Protein AF-A0A9P3PXX7-F1 (afdb_monomer_lite)

Structure (mmCIF, N/CA/C/O backbone):
data_AF-A0A9P3PXX7-F1
#
_entry.id   AF-A0A9P3PXX7-F1
#
loop_
_atom_site.group_PDB
_atom_site.id
_atom_site.type_symbol
_atom_site.label_atom_id
_atom_site.label_alt_id
_atom_site.label_comp_id
_atom_site.label_asym_id
_atom_site.label_entity_id
_atom_site.label_seq_id
_atom_site.pdbx_PDB_ins_code
_atom_site.Cartn_x
_atom_site.Cartn_y
_atom_site.Cartn_z
_atom_site.occupancy
_atom_site.B_iso_or_equiv
_atom_site.auth_seq_id
_atom_site.auth_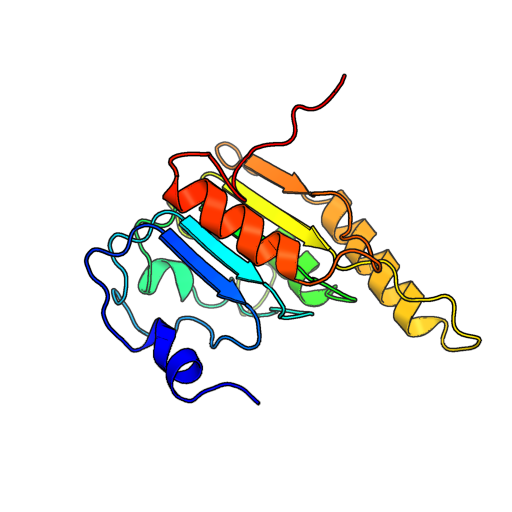comp_id
_atom_site.auth_asym_id
_atom_site.auth_atom_id
_atom_site.pdbx_PDB_model_num
ATOM 1 N N . MET A 1 1 ? -10.756 -9.113 -17.172 1.00 44.88 1 MET A N 1
ATOM 2 C CA . MET A 1 1 ? -12.138 -9.080 -16.646 1.00 44.88 1 MET A CA 1
ATOM 3 C C . MET A 1 1 ? -12.084 -9.429 -15.167 1.00 44.88 1 MET A C 1
ATOM 5 O O . MET A 1 1 ? -11.481 -10.441 -14.845 1.00 44.88 1 MET A O 1
ATOM 9 N N . SER A 1 2 ? -12.609 -8.578 -14.278 1.00 48.94 2 SER A N 1
ATOM 10 C CA . SER A 1 2 ? -12.694 -8.888 -12.838 1.00 48.94 2 SER A CA 1
ATOM 11 C C . SER A 1 2 ? -13.881 -9.825 -12.604 1.00 48.94 2 SER A C 1
ATOM 13 O O . SER A 1 2 ? -14.939 -9.630 -13.206 1.00 48.94 2 SER A O 1
ATOM 15 N N . THR A 1 3 ? -13.718 -10.863 -11.785 1.00 57.06 3 THR A N 1
ATOM 16 C CA . THR A 1 3 ? -14.831 -11.751 -11.435 1.00 57.06 3 THR A CA 1
ATOM 17 C C . THR A 1 3 ? -15.817 -11.004 -10.522 1.00 57.06 3 THR A C 1
ATOM 19 O O . THR A 1 3 ? -15.395 -10.195 -9.689 1.00 57.06 3 THR A O 1
ATOM 22 N N . PRO A 1 4 ? -17.137 -11.266 -10.610 1.00 66.31 4 PRO A N 1
ATOM 23 C CA . PRO A 1 4 ? -18.138 -10.601 -9.768 1.00 66.31 4 PRO A CA 1
ATOM 24 C C . PRO A 1 4 ? -17.835 -10.691 -8.264 1.00 66.31 4 PRO A C 1
ATOM 26 O O . PRO A 1 4 ? -18.175 -9.778 -7.512 1.00 66.31 4 PRO A O 1
ATOM 29 N N . ALA A 1 5 ? -17.149 -11.754 -7.831 1.00 68.12 5 ALA A N 1
ATOM 30 C CA . ALA A 1 5 ? -16.702 -11.935 -6.455 1.00 68.12 5 ALA A CA 1
ATOM 31 C C . ALA A 1 5 ? -15.693 -10.859 -6.007 1.00 68.12 5 ALA A C 1
ATOM 33 O O . ALA A 1 5 ? -15.899 -10.230 -4.970 1.00 68.12 5 ALA A O 1
ATOM 34 N N . ILE A 1 6 ? -14.660 -10.571 -6.810 1.00 74.19 6 ILE A N 1
ATOM 35 C CA . ILE A 1 6 ? -13.635 -9.566 -6.471 1.00 74.19 6 ILE A CA 1
ATOM 36 C C . ILE A 1 6 ? -14.253 -8.161 -6.428 1.00 74.19 6 ILE A C 1
ATOM 38 O O . ILE A 1 6 ? -13.944 -7.372 -5.536 1.00 74.19 6 ILE A O 1
ATOM 42 N N . SER A 1 7 ? -15.216 -7.870 -7.312 1.00 76.00 7 SER A N 1
ATOM 43 C CA . SER A 1 7 ? -15.927 -6.579 -7.328 1.00 76.00 7 SER A CA 1
ATOM 44 C C . SER A 1 7 ? -16.723 -6.274 -6.046 1.00 76.00 7 SER A C 1
ATOM 46 O O . SER A 1 7 ? -17.061 -5.119 -5.783 1.00 76.00 7 SER A O 1
ATOM 48 N N . ARG A 1 8 ? -17.019 -7.298 -5.232 1.00 84.06 8 ARG A N 1
ATOM 49 C CA . ARG A 1 8 ? -17.760 -7.185 -3.964 1.00 84.06 8 ARG A CA 1
ATOM 50 C C . ARG A 1 8 ? -16.892 -7.431 -2.734 1.00 84.06 8 ARG A C 1
ATOM 52 O O . ARG A 1 8 ? -17.436 -7.453 -1.629 1.00 84.06 8 ARG A O 1
ATOM 59 N N . LEU A 1 9 ? -15.582 -7.601 -2.902 1.00 86.31 9 LEU A N 1
ATOM 60 C CA . LEU A 1 9 ? -14.672 -7.983 -1.824 1.00 86.31 9 LEU A CA 1
ATOM 61 C C . LEU A 1 9 ? -14.811 -7.054 -0.609 1.00 86.31 9 LEU A C 1
ATOM 63 O O . LEU A 1 9 ? -15.197 -7.503 0.464 1.00 86.31 9 LEU A O 1
ATOM 67 N N . PHE A 1 10 ? -14.654 -5.744 -0.813 1.00 85.44 10 PHE A N 1
ATOM 68 C CA . PHE A 1 10 ? -14.814 -4.733 0.241 1.00 85.44 10 PHE A CA 1
ATOM 69 C C . PHE A 1 10 ? -16.271 -4.359 0.561 1.00 85.44 10 PHE A C 1
ATOM 71 O O . PHE A 1 10 ? -16.516 -3.434 1.327 1.00 85.44 10 PHE A O 1
ATOM 78 N N . ARG A 1 11 ? -17.261 -5.050 -0.016 1.00 87.12 11 ARG A N 1
ATOM 79 C CA . ARG A 1 11 ? -18.689 -4.895 0.334 1.00 87.12 11 ARG A CA 1
ATOM 80 C C . ARG A 1 11 ? -19.204 -6.048 1.194 1.00 87.12 11 ARG A C 1
ATOM 82 O O . ARG A 1 11 ? -20.235 -5.910 1.856 1.00 87.12 11 ARG A O 1
ATOM 89 N N . THR A 1 12 ? -18.480 -7.161 1.196 1.00 88.94 12 THR A N 1
ATOM 90 C CA . THR A 1 12 ? -18.802 -8.369 1.954 1.00 88.94 12 THR A CA 1
ATOM 91 C C . THR A 1 12 ? -18.147 -8.287 3.328 1.00 88.94 12 THR A C 1
ATOM 93 O O . THR A 1 12 ? -17.029 -7.798 3.454 1.00 88.94 12 THR A O 1
ATOM 96 N N . SER A 1 13 ? -18.859 -8.709 4.373 1.00 92.94 13 SER A N 1
ATOM 97 C CA . SER A 1 13 ? -18.322 -8.677 5.734 1.00 92.94 13 SER A CA 1
ATOM 98 C C . SER A 1 13 ? -17.540 -9.953 6.028 1.00 92.94 13 SER A C 1
ATOM 100 O O . SER A 1 13 ? -18.069 -11.053 5.873 1.00 92.94 13 SER A O 1
ATOM 102 N N . PHE A 1 14 ? -16.302 -9.792 6.489 1.00 93.69 14 PHE A N 1
ATOM 103 C CA . PHE A 1 14 ? -15.449 -10.874 6.967 1.00 93.69 14 PHE A CA 1
ATOM 104 C C . PHE A 1 14 ? -14.882 -10.502 8.345 1.00 93.69 14 PHE A C 1
ATOM 106 O O . PHE A 1 14 ? -13.715 -10.132 8.466 1.00 93.69 14 PHE A O 1
ATOM 113 N N . PRO A 1 15 ? -15.695 -10.583 9.415 1.00 94.62 15 PRO A N 1
ATOM 114 C CA . PRO A 1 15 ? -15.347 -10.028 10.724 1.00 94.62 15 PRO A CA 1
ATOM 115 C C . PRO A 1 15 ? -14.164 -10.716 11.407 1.00 94.62 15 PRO A C 1
ATOM 117 O O . PRO A 1 15 ? -13.614 -10.162 12.345 1.00 94.62 15 PRO A O 1
ATOM 120 N N . ARG A 1 16 ? -13.784 -11.918 10.962 1.00 95.94 16 ARG A N 1
ATOM 121 C CA . ARG A 1 16 ? -12.677 -12.703 11.529 1.00 95.94 16 ARG A CA 1
ATOM 122 C C . ARG A 1 16 ? -11.452 -12.773 10.617 1.00 95.94 16 ARG A C 1
ATOM 124 O O . ARG A 1 16 ? -10.476 -13.417 10.986 1.00 95.94 16 ARG A O 1
ATOM 131 N N . LEU A 1 17 ? -11.513 -12.175 9.426 1.00 94.75 17 LEU A N 1
ATOM 132 C CA . LEU A 1 17 ? -10.407 -12.215 8.476 1.00 94.75 17 LEU A CA 1
ATOM 133 C C . LEU A 1 17 ? -9.272 -11.337 8.999 1.00 94.75 17 LEU A C 1
ATOM 135 O O . LEU A 1 17 ? -9.490 -10.153 9.235 1.00 94.75 17 LEU A O 1
ATOM 139 N N . ARG A 1 18 ? -8.092 -11.932 9.192 1.00 94.00 18 ARG A N 1
ATOM 140 C CA . ARG A 1 18 ? -6.888 -11.241 9.680 1.00 94.00 18 ARG A CA 1
ATOM 141 C C . ARG A 1 18 ? -5.912 -10.886 8.573 1.00 94.00 18 ARG A C 1
ATOM 143 O O . ARG A 1 18 ? -5.233 -9.870 8.651 1.00 94.00 18 ARG A O 1
ATOM 150 N N . GLU A 1 19 ? -5.874 -11.697 7.527 1.00 93.06 19 GLU A N 1
ATOM 151 C CA . GLU A 1 19 ? -4.909 -11.563 6.446 1.00 93.06 19 GLU A CA 1
ATOM 152 C C . GLU A 1 19 ? -5.634 -11.747 5.116 1.00 93.06 19 GLU A C 1
ATOM 154 O O . GLU A 1 19 ? -6.463 -12.649 4.967 1.00 93.06 19 GLU A O 1
ATOM 159 N N . LEU A 1 20 ? -5.364 -10.856 4.166 1.00 92.06 20 LEU A N 1
ATOM 160 C CA . LEU A 1 20 ? -6.004 -10.846 2.858 1.00 92.06 20 LEU A CA 1
ATOM 161 C C . LEU A 1 20 ? -4.977 -10.503 1.786 1.00 92.06 20 LEU A C 1
ATOM 163 O O . LEU A 1 20 ? -4.400 -9.417 1.801 1.00 92.06 20 LEU A O 1
ATOM 167 N N . SER A 1 21 ? -4.834 -11.399 0.816 1.00 91.06 21 SER A N 1
ATOM 168 C CA . SER A 1 21 ? -4.047 -11.175 -0.393 1.00 91.06 21 SER A CA 1
ATOM 169 C C . SER A 1 21 ? -4.968 -11.191 -1.609 1.00 91.06 21 SER A C 1
ATOM 171 O O . SER A 1 21 ? -5.783 -12.101 -1.768 1.00 91.06 21 SER A O 1
ATOM 173 N N . VAL A 1 22 ? -4.861 -10.177 -2.467 1.00 90.88 22 VAL A N 1
ATOM 174 C CA . VAL A 1 22 ? -5.711 -10.012 -3.654 1.00 90.88 22 VAL A CA 1
ATOM 175 C C . VAL A 1 22 ? -4.834 -9.757 -4.867 1.00 90.88 22 VAL A C 1
ATOM 177 O O . VAL A 1 22 ? -4.097 -8.777 -4.892 1.00 90.88 22 VAL A O 1
ATOM 180 N N . SER A 1 23 ? -4.949 -10.608 -5.886 1.00 88.38 23 SER A N 1
ATOM 181 C CA . SER A 1 23 ? -4.302 -10.411 -7.186 1.00 88.38 23 SER A CA 1
ATOM 182 C C . SER A 1 23 ? -5.322 -9.962 -8.237 1.00 88.38 23 SER A C 1
ATOM 184 O O . SER A 1 23 ? -6.442 -10.478 -8.310 1.00 88.38 23 SER A O 1
ATOM 186 N N . GLY A 1 24 ? -4.939 -8.979 -9.051 1.00 87.00 24 GLY A N 1
ATOM 187 C CA . GLY A 1 24 ? -5.699 -8.481 -10.192 1.00 87.00 24 GLY A CA 1
ATOM 188 C C . GLY A 1 24 ? -6.411 -7.153 -9.934 1.00 87.00 24 GLY A C 1
ATOM 189 O O . GLY A 1 24 ? -5.916 -6.268 -9.242 1.00 87.00 24 GLY A O 1
ATOM 190 N N . PHE A 1 25 ? -7.584 -6.982 -10.548 1.00 83.62 25 PHE A N 1
ATOM 191 C CA . PHE A 1 25 ? -8.372 -5.752 -10.433 1.00 83.62 25 PHE A CA 1
ATOM 192 C C . PHE A 1 25 ? -9.313 -5.823 -9.234 1.00 83.62 25 PHE A C 1
ATOM 194 O O . PHE A 1 25 ? -10.382 -6.438 -9.319 1.00 83.62 25 PHE A O 1
ATOM 201 N N . TYR A 1 26 ? -8.922 -5.160 -8.150 1.00 86.94 26 TYR A N 1
ATOM 202 C CA . TYR A 1 26 ? -9.701 -5.017 -6.924 1.00 86.94 26 TYR A CA 1
ATOM 203 C C . TYR A 1 26 ? -10.347 -3.624 -6.822 1.00 86.94 26 TYR A C 1
ATOM 205 O O . TYR A 1 26 ? -9.748 -2.635 -7.250 1.00 86.94 26 TYR A O 1
ATOM 213 N N . PRO A 1 27 ? -11.568 -3.518 -6.265 1.00 87.88 27 PRO A N 1
ATOM 214 C CA . PRO A 1 27 ? -12.145 -2.225 -5.914 1.00 87.88 27 PRO A CA 1
ATOM 215 C C . PRO A 1 27 ? -11.415 -1.632 -4.705 1.00 87.88 27 PRO A C 1
ATOM 217 O O . PRO A 1 27 ? -10.809 -2.368 -3.930 1.00 87.88 27 PRO A O 1
ATOM 220 N N . PHE A 1 28 ? -11.507 -0.320 -4.500 1.00 88.69 28 PHE A N 1
ATOM 221 C CA . PHE A 1 28 ? -11.057 0.287 -3.249 1.00 88.69 28 PHE A CA 1
ATOM 222 C C . PHE A 1 28 ? -12.119 0.151 -2.150 1.00 88.69 28 PHE A C 1
ATOM 224 O O . PHE A 1 28 ? -13.323 0.109 -2.448 1.00 88.69 28 PHE A O 1
ATOM 231 N N . PRO A 1 29 ? -11.695 0.047 -0.880 1.00 85.75 29 PRO A N 1
ATOM 232 C CA . PRO A 1 29 ? -12.616 0.010 0.239 1.00 85.75 29 PRO A CA 1
ATOM 233 C C . PRO A 1 29 ? -13.403 1.319 0.331 1.00 85.75 29 PRO A C 1
ATOM 235 O O . PRO A 1 29 ? -12.841 2.404 0.329 1.00 85.75 29 PRO A O 1
ATOM 238 N N . THR A 1 30 ? -14.728 1.194 0.369 1.00 82.19 30 THR A N 1
ATOM 239 C CA . THR A 1 30 ? -15.688 2.319 0.367 1.00 82.19 30 THR A CA 1
ATOM 240 C C . THR A 1 30 ? -16.795 2.131 1.403 1.00 82.19 30 THR A C 1
ATOM 242 O O . THR A 1 30 ? -17.777 2.864 1.416 1.00 82.19 30 THR A O 1
ATOM 245 N N . SER A 1 31 ? -16.714 1.080 2.219 1.00 83.62 31 SER A N 1
ATOM 246 C CA . SER A 1 31 ? -17.744 0.726 3.192 1.00 83.62 31 SER A CA 1
ATOM 247 C C . SER A 1 31 ? -17.105 0.469 4.552 1.00 83.62 31 SER A C 1
ATOM 249 O O . SER A 1 31 ? -16.161 -0.324 4.617 1.00 83.62 31 SER A O 1
ATOM 251 N N . PRO A 1 32 ? -17.637 1.060 5.631 1.00 84.38 32 PRO A N 1
ATOM 252 C CA . PRO A 1 32 ? -17.031 0.952 6.947 1.00 84.38 32 PRO A CA 1
ATOM 253 C C . PRO A 1 32 ? -17.167 -0.457 7.541 1.00 84.38 32 PRO A C 1
ATOM 255 O O . PRO A 1 32 ? -18.136 -1.181 7.283 1.00 84.38 32 PRO A O 1
ATOM 258 N N . ALA A 1 33 ? -16.176 -0.820 8.354 1.00 81.81 33 ALA A N 1
ATOM 259 C CA . ALA A 1 33 ? -16.074 -1.986 9.227 1.00 81.81 33 ALA A CA 1
ATOM 260 C C . ALA A 1 33 ? -16.429 -3.333 8.573 1.00 81.81 33 ALA A C 1
ATOM 262 O O . ALA A 1 33 ? -17.037 -4.207 9.197 1.00 81.81 33 ALA A O 1
ATOM 263 N N . LYS A 1 34 ? -16.054 -3.534 7.305 1.00 91.81 34 LYS A N 1
ATOM 264 C CA . LYS A 1 34 ? -16.294 -4.808 6.607 1.00 91.81 34 LYS A CA 1
ATOM 265 C C . LYS A 1 34 ? -15.313 -5.896 7.023 1.00 91.81 34 LYS A C 1
ATOM 267 O O . LYS A 1 34 ? -15.712 -7.061 7.073 1.00 91.81 34 LYS A O 1
ATOM 272 N N . MET A 1 35 ? -14.081 -5.531 7.368 1.00 95.12 35 MET A N 1
ATOM 273 C CA . MET A 1 35 ? -13.039 -6.459 7.815 1.00 95.12 35 MET A CA 1
ATOM 274 C C . MET A 1 35 ? -12.340 -5.904 9.073 1.00 95.12 35 MET A C 1
ATOM 276 O O . MET A 1 35 ? -11.154 -5.585 9.047 1.00 95.12 35 MET A O 1
ATOM 280 N N . PRO A 1 36 ? -13.071 -5.754 10.195 1.00 95.69 36 PRO A N 1
ATOM 281 C CA . PRO A 1 36 ? -12.586 -5.077 11.400 1.00 95.69 36 PRO A CA 1
ATOM 282 C C . PRO A 1 36 ? -11.360 -5.726 12.047 1.00 95.69 36 PRO A C 1
ATOM 284 O O . PRO A 1 36 ? -10.622 -5.039 12.745 1.00 95.69 36 PRO A O 1
ATOM 287 N N . SER A 1 37 ? -11.137 -7.024 11.831 1.00 97.00 37 SER A N 1
ATOM 288 C CA . SER A 1 37 ? -9.977 -7.762 12.348 1.00 97.00 37 SER A CA 1
ATOM 289 C C . SER A 1 37 ? -8.833 -7.901 11.343 1.00 97.00 37 SER A C 1
ATOM 291 O O . SER A 1 37 ? -7.883 -8.615 11.644 1.00 97.00 37 SER A O 1
ATOM 293 N N . LEU A 1 38 ? -8.912 -7.266 10.168 1.00 96.75 38 LEU A N 1
ATOM 294 C CA . LEU A 1 38 ? -7.862 -7.377 9.161 1.00 96.75 38 LEU A CA 1
ATOM 295 C C . LEU A 1 38 ? -6.616 -6.624 9.624 1.00 96.75 38 LEU A C 1
ATOM 297 O O . LEU A 1 38 ? -6.671 -5.419 9.845 1.00 96.75 38 LEU A O 1
ATOM 301 N N . GLU A 1 39 ? -5.506 -7.343 9.743 1.00 96.31 39 GLU A N 1
ATOM 302 C CA . GLU A 1 39 ? -4.207 -6.850 10.198 1.00 96.31 39 GLU A CA 1
ATOM 303 C C . GLU A 1 39 ? -3.216 -6.731 9.034 1.00 96.31 39 GLU A C 1
ATOM 305 O O . GLU A 1 39 ? -2.423 -5.789 9.010 1.00 96.31 39 GLU A O 1
ATOM 310 N N . ARG A 1 40 ? -3.281 -7.635 8.043 1.00 95.12 40 ARG A N 1
ATOM 311 C CA . ARG A 1 40 ? -2.358 -7.665 6.896 1.00 95.12 40 ARG A CA 1
ATOM 312 C C . ARG A 1 40 ? -3.097 -7.669 5.558 1.00 95.12 40 ARG A C 1
ATOM 314 O O . ARG A 1 40 ? -3.922 -8.548 5.304 1.00 95.12 40 ARG A O 1
ATOM 321 N N . LEU A 1 41 ? -2.783 -6.709 4.688 1.00 95.06 41 LEU A N 1
ATOM 322 C CA . LEU A 1 41 ? -3.406 -6.553 3.368 1.00 95.06 41 LEU A CA 1
ATOM 323 C C . LEU A 1 41 ? -2.360 -6.496 2.253 1.00 95.06 41 LEU A C 1
ATOM 325 O O . LEU A 1 41 ? -1.612 -5.524 2.147 1.00 95.06 41 LEU A O 1
ATOM 329 N N . HIS A 1 42 ? -2.353 -7.492 1.371 1.00 94.06 42 HIS A N 1
ATOM 330 C CA . HIS A 1 42 ? -1.508 -7.513 0.178 1.00 94.06 42 HIS A CA 1
ATOM 331 C C . HIS A 1 42 ? -2.348 -7.328 -1.084 1.00 94.06 42 HIS A C 1
ATOM 333 O O . HIS A 1 42 ? -3.249 -8.106 -1.387 1.00 94.06 42 HIS A O 1
ATOM 339 N N . LEU A 1 43 ? -2.034 -6.284 -1.839 1.00 93.69 43 LEU A N 1
ATOM 340 C CA . LEU A 1 43 ? -2.664 -5.954 -3.104 1.00 93.69 43 LEU A CA 1
ATOM 341 C C . LEU A 1 43 ? -1.652 -6.125 -4.245 1.00 93.69 43 LEU A C 1
ATOM 343 O O . LEU A 1 43 ? -0.583 -5.509 -4.253 1.00 93.69 43 LEU A O 1
ATOM 347 N N . HIS A 1 44 ? -1.976 -6.979 -5.209 1.00 91.75 44 HIS A N 1
ATOM 348 C CA . HIS A 1 44 ? -1.139 -7.298 -6.361 1.00 91.75 44 HIS A CA 1
ATOM 349 C C . HIS A 1 44 ? -1.885 -7.049 -7.675 1.00 91.75 44 HIS A C 1
ATOM 351 O O . HIS A 1 44 ? -3.095 -7.243 -7.771 1.00 91.75 44 HIS A O 1
ATOM 357 N N . GLY A 1 45 ? -1.157 -6.648 -8.717 1.00 86.44 45 GLY A N 1
ATOM 358 C CA . GLY A 1 45 ? -1.644 -6.666 -10.101 1.00 86.44 45 GLY A CA 1
ATOM 359 C C . GLY A 1 45 ? -2.321 -5.380 -10.584 1.00 86.44 45 GLY A C 1
ATOM 360 O O . GLY A 1 45 ? -2.498 -5.206 -11.792 1.00 86.44 45 GLY A O 1
ATOM 361 N N . ASN A 1 46 ? -2.637 -4.433 -9.694 1.00 90.12 46 ASN A N 1
ATOM 362 C CA . ASN A 1 46 ? -3.015 -3.082 -10.104 1.00 90.12 46 ASN A CA 1
ATOM 363 C C . ASN A 1 46 ? -1.755 -2.248 -10.377 1.00 90.12 46 ASN A C 1
ATOM 365 O O . ASN A 1 46 ? -1.023 -1.882 -9.459 1.00 90.12 46 ASN A O 1
ATOM 369 N N . ARG A 1 47 ? -1.521 -1.922 -11.654 1.00 91.62 47 ARG A N 1
ATOM 370 C CA . ARG A 1 47 ? -0.310 -1.214 -12.099 1.00 91.62 47 ARG A CA 1
ATOM 371 C C . ARG A 1 47 ? -0.178 0.189 -11.514 1.00 91.62 47 ARG A C 1
ATOM 373 O O . ARG A 1 47 ? 0.943 0.666 -11.410 1.00 91.62 47 ARG A O 1
ATOM 380 N N . ASN A 1 48 ? -1.282 0.845 -11.160 1.00 94.56 48 ASN A N 1
ATOM 381 C CA . ASN A 1 48 ? -1.281 2.181 -10.570 1.00 94.56 48 ASN A CA 1
ATOM 382 C C . ASN A 1 48 ? -2.510 2.348 -9.656 1.00 94.56 48 ASN A C 1
ATOM 384 O O . ASN A 1 48 ? -3.543 2.843 -10.113 1.00 94.56 48 ASN A O 1
ATOM 388 N N . PRO A 1 49 ? -2.431 1.927 -8.381 1.00 94.75 49 PRO A N 1
ATOM 389 C CA . PRO A 1 49 ? -3.542 1.970 -7.438 1.00 94.75 49 PRO A CA 1
ATOM 390 C C . PRO A 1 49 ? -3.717 3.366 -6.826 1.00 94.75 49 PRO A C 1
ATOM 392 O O . PRO A 1 49 ? -3.878 3.501 -5.619 1.00 94.75 49 PRO A O 1
ATOM 395 N N . HIS A 1 50 ? -3.681 4.403 -7.663 1.00 94.69 50 HIS A N 1
ATOM 396 C CA . HIS A 1 50 ? -3.891 5.774 -7.221 1.00 94.69 50 HIS A CA 1
ATOM 397 C C . HIS A 1 50 ? -5.306 5.965 -6.664 1.00 94.69 50 HIS A C 1
ATOM 399 O O . HIS A 1 50 ? -6.275 5.596 -7.332 1.00 94.69 50 HIS A O 1
ATOM 405 N N . GLY A 1 51 ? -5.409 6.567 -5.482 1.00 93.19 51 GLY A N 1
ATOM 406 C CA . GLY A 1 51 ? -6.644 6.759 -4.723 1.00 93.19 51 GLY A CA 1
ATOM 407 C C . GLY A 1 51 ? -6.876 5.715 -3.628 1.00 93.19 51 GLY A C 1
ATOM 408 O O . GLY A 1 51 ? -7.893 5.770 -2.944 1.00 93.19 51 GLY A O 1
ATOM 409 N N . LEU A 1 52 ? -5.958 4.762 -3.453 1.00 94.38 52 LEU A N 1
ATOM 410 C CA . LEU A 1 52 ? -6.043 3.726 -2.421 1.00 94.38 52 LEU A CA 1
ATOM 411 C C . LEU A 1 52 ? -5.943 4.294 -0.993 1.00 94.38 52 LEU A C 1
ATOM 413 O O . LEU A 1 52 ? -6.582 3.775 -0.079 1.00 94.38 52 LEU A O 1
ATOM 417 N N . LEU A 1 53 ? -5.118 5.322 -0.803 1.00 94.44 53 LEU A N 1
ATOM 418 C CA . LEU A 1 53 ? -4.849 6.010 0.464 1.00 94.44 53 LEU A CA 1
ATOM 419 C C . LEU A 1 53 ? -5.647 7.317 0.589 1.00 94.44 53 LEU A C 1
ATOM 421 O O . LEU A 1 53 ? -5.572 8.000 1.611 1.00 94.44 53 LEU A O 1
ATOM 425 N N . GLN A 1 54 ? -6.407 7.679 -0.444 1.00 91.12 54 GLN A N 1
ATOM 426 C CA . GLN A 1 54 ? -7.297 8.832 -0.415 1.00 91.12 54 GLN A CA 1
ATOM 427 C C . GLN A 1 54 ? -8.575 8.506 0.366 1.00 91.12 54 GLN A C 1
ATOM 429 O O . GLN A 1 54 ? -9.027 7.362 0.445 1.00 91.12 54 GLN A O 1
ATOM 434 N N . SER A 1 55 ? -9.174 9.542 0.953 1.00 81.75 55 SER A N 1
ATOM 435 C CA . SER A 1 55 ? -10.507 9.481 1.574 1.00 81.75 55 SER A CA 1
ATOM 436 C C . SER A 1 55 ? -10.654 8.549 2.787 1.00 81.75 55 SER A C 1
ATOM 438 O O . SER A 1 55 ? -11.772 8.354 3.246 1.00 81.75 55 SER A O 1
ATOM 440 N N . GLY A 1 56 ? -9.569 7.981 3.327 1.00 85.94 56 GLY A N 1
ATOM 441 C CA . GLY A 1 56 ? -9.610 7.179 4.560 1.00 85.94 56 GLY A CA 1
ATOM 442 C C . GLY A 1 56 ? -10.303 5.815 4.436 1.00 85.94 56 GLY A C 1
ATOM 443 O O . GLY A 1 56 ? -10.505 5.145 5.446 1.00 85.94 56 GLY A O 1
ATOM 444 N N . GLY A 1 57 ? -10.628 5.358 3.221 1.00 90.38 57 GLY A N 1
ATOM 445 C CA . GLY A 1 57 ? -11.415 4.134 3.015 1.00 90.38 57 GLY A CA 1
ATOM 446 C C . GLY A 1 57 ? -10.787 2.872 3.620 1.00 90.38 57 GLY A C 1
ATOM 447 O O . GLY A 1 57 ? -11.503 1.983 4.080 1.00 90.38 57 GLY A O 1
ATOM 448 N N . LEU A 1 58 ? -9.451 2.795 3.670 1.00 92.69 58 LEU A N 1
ATOM 449 C CA . LEU A 1 58 ? -8.740 1.692 4.328 1.00 92.69 58 LEU A CA 1
ATOM 450 C C . LEU A 1 58 ? -8.955 1.668 5.845 1.00 92.69 58 LEU A C 1
ATOM 452 O O . LEU A 1 58 ? -9.166 0.589 6.391 1.00 92.69 58 LEU A O 1
ATOM 456 N N . ASP A 1 59 ? -8.915 2.825 6.507 1.00 92.38 59 ASP A N 1
ATOM 457 C CA . ASP A 1 59 ? -9.139 2.926 7.954 1.00 92.38 59 ASP A CA 1
ATOM 458 C C . ASP A 1 59 ? -10.586 2.569 8.296 1.00 92.38 59 ASP A C 1
ATOM 460 O O . ASP A 1 59 ? -10.852 1.733 9.159 1.00 92.38 59 ASP A O 1
ATOM 464 N N . GLU A 1 60 ? -11.532 3.108 7.523 1.00 92.25 60 GLU A N 1
ATOM 465 C CA . GLU A 1 60 ? -12.946 2.807 7.712 1.00 92.25 60 GLU A CA 1
ATOM 466 C C . GLU A 1 60 ? -13.242 1.317 7.528 1.00 92.25 60 GLU A C 1
ATOM 468 O O . GLU A 1 60 ? -13.945 0.726 8.347 1.00 92.25 60 GLU A O 1
ATOM 473 N N . ALA A 1 61 ? -12.735 0.685 6.465 1.00 92.56 61 ALA A N 1
ATOM 474 C CA . ALA A 1 61 ? -13.042 -0.713 6.163 1.00 92.56 61 ALA A CA 1
ATOM 475 C C . ALA A 1 61 ? -12.277 -1.715 7.043 1.00 92.56 61 ALA A C 1
ATOM 477 O O . ALA A 1 61 ? -12.829 -2.776 7.371 1.00 92.56 61 ALA A O 1
ATOM 478 N N . CYS A 1 62 ? -11.034 -1.378 7.400 1.00 95.25 62 CYS A N 1
ATOM 479 C CA . CYS A 1 62 ? -10.051 -2.253 8.038 1.00 95.25 62 CYS A CA 1
ATOM 480 C C . CYS A 1 62 ? -9.333 -1.526 9.203 1.00 95.25 62 CYS A C 1
ATOM 482 O O . CYS A 1 62 ? -8.116 -1.346 9.159 1.00 95.25 62 CYS A O 1
ATOM 484 N N . PRO A 1 63 ? -10.040 -1.138 10.280 1.00 95.44 63 PRO A N 1
ATOM 485 C CA . PRO A 1 63 ? -9.484 -0.315 11.366 1.00 95.44 63 PRO A CA 1
ATOM 486 C C . PRO A 1 63 ? -8.344 -0.974 12.164 1.00 95.44 63 PRO A C 1
ATOM 488 O O . PRO A 1 63 ? -7.634 -0.299 12.909 1.00 95.44 63 PRO A O 1
ATOM 491 N N . SER A 1 64 ? -8.161 -2.294 12.047 1.00 97.06 64 SER A N 1
ATOM 492 C CA . SER A 1 64 ? -7.063 -3.032 12.693 1.00 97.06 64 SER A CA 1
ATOM 493 C C . SER A 1 64 ? -5.832 -3.202 11.799 1.00 97.06 64 SER A C 1
ATOM 495 O O . SER A 1 64 ? -4.900 -3.899 12.197 1.00 97.06 64 SER A O 1
ATOM 497 N N . LEU A 1 65 ? -5.804 -2.584 10.612 1.00 97.19 65 LEU A N 1
ATOM 498 C CA . LEU A 1 65 ? -4.745 -2.806 9.633 1.00 97.19 65 LEU A CA 1
ATOM 499 C C . LEU A 1 65 ? -3.400 -2.286 10.151 1.00 97.19 65 LEU A C 1
ATOM 501 O O . LEU A 1 65 ? -3.256 -1.107 10.471 1.00 97.19 65 LEU A O 1
ATOM 505 N N . THR A 1 66 ? -2.411 -3.177 10.204 1.00 96.81 66 THR A N 1
ATOM 506 C CA . THR A 1 66 ? -1.043 -2.881 10.655 1.00 96.81 66 THR A CA 1
ATOM 507 C C . THR A 1 66 ? -0.023 -3.008 9.526 1.00 96.81 66 THR A C 1
ATOM 509 O O . THR A 1 66 ? 0.973 -2.287 9.526 1.00 96.81 66 THR A O 1
ATOM 512 N N . HIS A 1 67 ? -0.269 -3.876 8.542 1.00 96.25 67 HIS A N 1
ATOM 513 C CA . HIS A 1 67 ? 0.643 -4.122 7.427 1.00 96.25 67 HIS A CA 1
ATOM 514 C C . HIS A 1 67 ? -0.084 -3.979 6.090 1.00 96.25 67 HIS A C 1
ATOM 516 O O . HIS A 1 67 ? -1.119 -4.611 5.861 1.00 96.25 67 HIS A O 1
ATOM 522 N N . ILE A 1 68 ? 0.488 -3.194 5.179 1.00 96.25 68 ILE A N 1
ATOM 523 C CA . ILE A 1 68 ? 0.020 -3.098 3.796 1.00 96.25 68 ILE A CA 1
ATOM 524 C C . ILE A 1 68 ? 1.171 -3.367 2.827 1.00 96.25 68 ILE A C 1
ATOM 526 O O . ILE A 1 68 ? 2.243 -2.774 2.939 1.00 96.25 68 ILE A O 1
ATOM 530 N N . ARG A 1 69 ? 0.948 -4.262 1.861 1.00 95.31 69 ARG A N 1
ATOM 531 C CA . ARG A 1 69 ? 1.872 -4.533 0.754 1.00 95.31 69 ARG A CA 1
ATOM 532 C C . ARG A 1 69 ? 1.182 -4.226 -0.564 1.00 95.31 69 ARG A C 1
ATOM 534 O O . ARG A 1 69 ? 0.092 -4.728 -0.825 1.00 95.31 69 ARG A O 1
ATOM 541 N N . VAL A 1 70 ? 1.830 -3.444 -1.419 1.00 95.25 70 VAL A N 1
ATOM 542 C CA . VAL A 1 70 ? 1.358 -3.151 -2.777 1.00 95.25 70 VAL A CA 1
ATOM 543 C C . VAL A 1 70 ? 2.419 -3.597 -3.771 1.00 95.25 70 VAL A C 1
ATOM 545 O O . VAL A 1 70 ? 3.572 -3.179 -3.697 1.00 95.25 70 VAL A O 1
ATOM 548 N N . SER A 1 71 ? 2.050 -4.473 -4.700 1.00 93.62 71 SER A N 1
ATOM 549 C CA . SER A 1 71 ? 2.998 -5.089 -5.632 1.00 93.62 71 SER A CA 1
ATOM 550 C C . SER A 1 71 ? 2.501 -5.091 -7.074 1.00 93.62 71 SER A C 1
ATOM 552 O O . SER A 1 71 ? 1.299 -5.037 -7.332 1.00 93.62 71 SER A O 1
ATOM 554 N N . GLY A 1 72 ? 3.437 -5.166 -8.022 1.00 92.44 72 GLY A N 1
ATOM 555 C CA . GLY A 1 72 ? 3.123 -5.119 -9.452 1.00 92.44 72 GLY A CA 1
ATOM 556 C C . GLY A 1 72 ? 2.898 -3.698 -9.981 1.00 92.44 72 GLY A C 1
ATOM 557 O O . GLY A 1 72 ? 2.220 -3.519 -10.993 1.00 92.44 72 GLY A O 1
ATOM 558 N N . LEU A 1 73 ? 3.467 -2.686 -9.315 1.00 94.38 73 LEU A N 1
ATOM 559 C CA . LEU A 1 73 ? 3.373 -1.287 -9.742 1.00 94.38 73 LEU A CA 1
ATOM 560 C C . LEU A 1 73 ? 4.173 -1.026 -11.021 1.00 94.38 73 LEU A C 1
ATOM 562 O O . LEU A 1 73 ? 5.337 -1.405 -11.114 1.00 94.38 73 LEU A O 1
ATOM 566 N N . SER A 1 74 ? 3.590 -0.325 -11.987 1.00 93.75 74 SER A N 1
ATOM 567 C CA . SER A 1 74 ? 4.269 0.054 -13.229 1.00 93.75 74 SER A CA 1
ATOM 568 C C . SER A 1 74 ? 3.817 1.439 -13.669 1.00 93.75 74 SER A C 1
ATOM 570 O O . SER A 1 74 ? 2.617 1.681 -13.814 1.00 93.75 74 SER A O 1
ATOM 572 N N . MET A 1 75 ? 4.774 2.350 -13.890 1.00 94.44 75 MET A N 1
ATOM 573 C CA . MET A 1 75 ? 4.503 3.755 -14.249 1.00 94.44 75 MET A CA 1
ATOM 574 C C . MET A 1 75 ? 3.557 4.483 -13.263 1.00 94.44 75 MET A C 1
ATOM 576 O O . MET A 1 75 ? 2.870 5.441 -13.629 1.00 94.44 75 MET A O 1
ATOM 580 N N . ALA A 1 76 ? 3.525 4.046 -12.003 1.00 96.38 76 ALA A N 1
ATOM 581 C CA . ALA A 1 76 ? 2.596 4.466 -10.954 1.00 96.38 76 ALA A CA 1
ATOM 582 C C . ALA A 1 76 ? 3.020 5.762 -10.242 1.00 96.38 76 ALA A C 1
ATOM 584 O O . ALA A 1 76 ? 2.988 5.842 -9.016 1.00 96.38 76 ALA A O 1
ATOM 585 N N . VAL A 1 77 ? 3.440 6.784 -10.996 1.00 97.06 77 VAL A N 1
ATOM 586 C CA . VAL A 1 77 ? 3.944 8.053 -10.427 1.00 97.06 77 VAL A CA 1
ATOM 587 C C . VAL A 1 77 ? 2.932 8.676 -9.461 1.00 97.06 77 VAL A C 1
ATOM 589 O O . VAL A 1 77 ? 3.303 9.122 -8.384 1.00 97.06 77 VAL A O 1
ATOM 592 N N . SER A 1 78 ? 1.647 8.664 -9.822 1.00 96.12 78 SER A N 1
ATOM 593 C CA . SER A 1 78 ? 0.577 9.223 -8.991 1.00 96.12 78 SER A CA 1
ATOM 594 C C . SER A 1 78 ? 0.436 8.498 -7.653 1.00 96.12 78 SER A C 1
ATOM 596 O O . SER A 1 78 ? 0.321 9.157 -6.629 1.00 96.12 78 SER A O 1
ATOM 598 N N . PHE A 1 79 ? 0.509 7.164 -7.643 1.00 96.69 79 PHE A N 1
ATOM 599 C CA . PHE A 1 79 ? 0.497 6.397 -6.397 1.00 96.69 79 PHE A CA 1
ATOM 600 C C . PHE A 1 79 ? 1.773 6.621 -5.570 1.00 96.69 79 PHE A C 1
ATOM 602 O O . PHE A 1 79 ? 1.709 6.691 -4.349 1.00 96.69 79 PHE A O 1
ATOM 609 N N . ALA A 1 80 ? 2.939 6.764 -6.209 1.00 97.06 80 ALA A N 1
ATOM 610 C CA . ALA A 1 80 ? 4.181 7.049 -5.489 1.00 97.06 80 ALA A CA 1
ATOM 611 C C . ALA A 1 80 ? 4.121 8.402 -4.752 1.00 97.06 80 ALA A C 1
ATOM 613 O O . ALA A 1 80 ? 4.549 8.489 -3.604 1.00 97.06 80 ALA A O 1
ATOM 614 N N . LEU A 1 81 ? 3.543 9.432 -5.382 1.00 95.50 81 LEU A N 1
ATOM 615 C CA . LEU A 1 81 ? 3.308 10.737 -4.752 1.00 95.50 81 LEU A CA 1
ATOM 616 C C . LEU A 1 81 ? 2.266 10.657 -3.628 1.00 95.50 81 LEU A C 1
ATOM 618 O O . LEU A 1 81 ? 2.493 11.192 -2.549 1.00 95.50 81 LEU A O 1
ATOM 622 N N . GLU A 1 82 ? 1.160 9.949 -3.859 1.00 95.44 82 GLU A N 1
ATOM 623 C CA . GLU A 1 82 ? 0.127 9.683 -2.849 1.00 95.44 82 GLU A CA 1
ATOM 624 C C . GLU A 1 82 ? 0.714 8.996 -1.605 1.00 95.44 82 GLU A C 1
ATOM 626 O O . GLU A 1 82 ? 0.438 9.383 -0.471 1.00 95.44 82 GLU A O 1
ATOM 631 N N . LEU A 1 83 ? 1.586 8.008 -1.809 1.00 96.00 83 LEU A N 1
ATOM 632 C CA . LEU A 1 83 ? 2.267 7.307 -0.729 1.00 96.00 83 LEU A CA 1
ATOM 633 C C . LEU A 1 83 ? 3.233 8.218 0.041 1.00 96.00 83 LEU A C 1
ATOM 635 O O . LEU A 1 83 ? 3.282 8.153 1.269 1.00 96.00 83 LEU A O 1
ATOM 639 N N . GLN A 1 84 ? 3.988 9.071 -0.657 1.00 95.00 84 GLN A N 1
ATOM 640 C CA . GLN A 1 84 ? 4.839 10.068 -0.003 1.00 95.00 84 GLN A CA 1
ATOM 641 C C . GLN A 1 84 ? 4.021 11.052 0.835 1.00 95.00 84 GLN A C 1
ATOM 643 O O . GLN A 1 84 ? 4.405 11.346 1.967 1.00 95.00 84 GLN A O 1
ATOM 648 N N . GLU A 1 85 ? 2.895 11.543 0.312 1.00 93.88 85 GLU A N 1
ATOM 649 C CA . GLU A 1 85 ? 1.993 12.425 1.056 1.00 93.88 85 GLU A CA 1
ATOM 650 C C . GLU A 1 85 ? 1.492 11.718 2.327 1.00 93.88 85 GLU A C 1
ATOM 652 O O . GLU A 1 85 ? 1.679 12.231 3.433 1.00 93.88 85 GLU A O 1
ATOM 657 N N . ALA A 1 86 ? 0.995 10.484 2.191 1.00 94.31 86 ALA A N 1
ATOM 658 C CA . ALA A 1 86 ? 0.468 9.696 3.305 1.00 94.31 86 ALA A CA 1
ATOM 659 C C . ALA A 1 86 ? 1.512 9.376 4.391 1.00 94.31 86 ALA A C 1
ATOM 661 O O . ALA A 1 86 ? 1.175 9.334 5.574 1.00 94.31 86 ALA A O 1
ATOM 662 N N . LEU A 1 87 ? 2.774 9.157 4.010 1.00 93.56 87 LEU A N 1
ATOM 663 C CA . LEU A 1 87 ? 3.871 8.892 4.949 1.00 93.56 87 LEU A CA 1
ATOM 664 C C . LEU A 1 87 ? 4.454 10.172 5.561 1.00 93.56 87 LEU A C 1
ATOM 666 O O . LEU A 1 87 ? 4.867 10.169 6.719 1.00 93.56 87 LEU A O 1
ATOM 670 N N . SER A 1 88 ? 4.488 11.276 4.818 1.00 89.19 88 SER A N 1
ATOM 671 C CA . SER A 1 88 ? 4.984 12.557 5.338 1.00 89.19 88 SER A CA 1
ATOM 672 C C . SER A 1 88 ? 4.011 13.223 6.315 1.00 89.19 88 SER A C 1
ATOM 674 O O . SER A 1 88 ? 4.434 14.070 7.102 1.00 89.19 88 SER A O 1
ATOM 676 N N . ASN A 1 89 ? 2.735 12.814 6.296 1.00 79.56 89 ASN A N 1
ATOM 677 C CA . ASN A 1 89 ? 1.647 13.396 7.083 1.00 79.56 89 ASN A CA 1
ATOM 678 C C . ASN A 1 89 ? 1.485 14.910 6.837 1.00 79.56 89 ASN A C 1
ATOM 680 O O . ASN A 1 89 ? 1.109 15.665 7.735 1.00 79.56 89 ASN A O 1
ATOM 684 N N . VAL A 1 90 ? 1.814 15.356 5.620 1.00 81.31 90 VAL A N 1
ATOM 685 C CA . VAL A 1 90 ? 1.639 16.738 5.167 1.00 81.31 90 VAL A CA 1
ATOM 686 C C . VAL A 1 90 ? 0.428 16.777 4.247 1.00 81.31 90 VAL A C 1
ATOM 688 O O . VAL A 1 90 ? 0.445 16.195 3.169 1.00 81.31 90 VAL A O 1
ATOM 691 N N . GLU A 1 91 ? -0.627 17.474 4.657 1.00 81.06 91 GLU A N 1
ATOM 692 C CA . GLU A 1 91 ? -1.811 17.673 3.819 1.00 81.06 91 GLU A CA 1
ATOM 693 C C . GLU A 1 91 ? -1.510 18.754 2.772 1.00 81.06 91 GLU A C 1
ATOM 695 O O . GLU A 1 91 ? -1.571 19.951 3.058 1.00 81.06 91 GLU A O 1
ATOM 700 N N . THR A 1 92 ? -1.121 18.337 1.566 1.00 79.44 92 THR A N 1
ATOM 701 C CA . THR A 1 92 ? -0.773 19.260 0.466 1.00 79.44 92 THR A CA 1
ATOM 702 C C . THR A 1 92 ? -1.843 19.327 -0.615 1.00 79.44 92 THR A C 1
ATOM 704 O O . THR A 1 92 ? -1.908 20.302 -1.366 1.00 79.44 92 THR A O 1
ATOM 707 N N . SER A 1 93 ? -2.681 18.296 -0.703 1.00 82.44 93 SER A N 1
ATOM 708 C CA . SER A 1 93 ? -3.700 18.144 -1.731 1.00 82.44 93 SER A CA 1
ATOM 709 C C . SER A 1 93 ? -5.120 18.376 -1.185 1.00 82.44 93 SER A C 1
ATOM 711 O O . SER A 1 93 ? -5.373 18.216 0.009 1.00 82.44 93 SER A O 1
ATOM 713 N N . PRO A 1 94 ? -6.093 18.730 -2.050 1.00 83.31 94 PRO A N 1
ATOM 714 C CA . PRO A 1 94 ? -7.501 18.841 -1.654 1.00 83.31 94 PRO A CA 1
ATOM 715 C C . PRO A 1 94 ? -8.119 17.502 -1.214 1.00 83.31 94 PRO A C 1
ATOM 717 O O . PRO A 1 94 ? -9.179 17.494 -0.592 1.00 83.31 94 PRO A O 1
ATOM 720 N N . PHE A 1 95 ? -7.468 16.379 -1.533 1.00 85.62 95 PHE A N 1
ATOM 721 C CA . PHE A 1 95 ? -7.865 15.030 -1.138 1.00 85.62 95 PHE A CA 1
ATOM 722 C C . PHE A 1 95 ? -6.686 14.362 -0.423 1.00 85.62 95 PHE A C 1
ATOM 724 O O . PHE A 1 95 ? -5.990 13.555 -1.041 1.00 85.62 95 PHE A O 1
ATOM 731 N N . PRO A 1 96 ? -6.436 14.711 0.852 1.00 89.44 96 PRO A N 1
ATOM 732 C CA . PRO A 1 96 ? -5.217 14.317 1.537 1.00 89.44 96 PRO A CA 1
ATOM 733 C C . PRO A 1 96 ? -5.102 12.798 1.621 1.00 89.44 96 PRO A C 1
ATOM 735 O O . PRO A 1 96 ? -6.037 12.100 2.035 1.00 89.44 96 PRO A O 1
ATOM 738 N N . SER A 1 97 ? -3.930 12.302 1.247 1.00 93.81 97 SER A N 1
ATOM 739 C CA . SER A 1 97 ? -3.573 10.893 1.362 1.00 93.81 97 SER A CA 1
ATOM 740 C C . SER A 1 97 ? -3.237 10.568 2.817 1.00 93.81 97 SER A C 1
ATOM 742 O O . SER A 1 97 ? -2.463 11.290 3.446 1.00 93.81 97 SER A O 1
ATOM 744 N N . LYS A 1 98 ? -3.815 9.500 3.378 1.00 93.25 98 LYS A N 1
ATOM 745 C CA . LYS A 1 98 ? -3.604 9.111 4.783 1.00 93.25 98 LYS A CA 1
ATOM 746 C C . LYS A 1 98 ? -3.443 7.605 4.923 1.00 93.25 98 LYS A C 1
ATOM 748 O O . LYS A 1 98 ? -4.162 6.822 4.304 1.00 93.25 98 LYS A O 1
ATOM 753 N N . LEU A 1 99 ? -2.514 7.198 5.782 1.00 94.06 99 LEU A N 1
ATOM 754 C CA . LEU A 1 99 ? -2.429 5.815 6.238 1.00 94.06 99 LEU A CA 1
ATOM 755 C C . LEU A 1 99 ? -3.432 5.575 7.373 1.00 94.06 99 LEU A C 1
ATOM 757 O O . LEU A 1 99 ? -3.661 6.482 8.177 1.00 94.06 99 LEU A O 1
ATOM 761 N N . PRO A 1 100 ? -3.989 4.356 7.494 1.00 93.94 100 PRO A N 1
ATOM 762 C CA . PRO A 1 100 ? -4.695 3.968 8.705 1.00 93.94 100 PRO A CA 1
ATOM 763 C C . PRO A 1 100 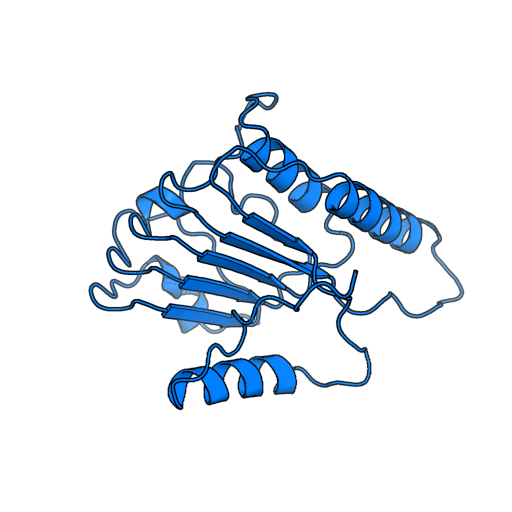? -3.816 4.181 9.951 1.00 93.94 100 PRO A C 1
ATOM 765 O O . PRO A 1 100 ? -2.612 3.909 9.912 1.00 93.94 100 PRO A O 1
ATOM 768 N N . PRO A 1 101 ? -4.394 4.626 11.077 1.00 93.75 101 PRO A N 1
ATOM 769 C CA . PRO A 1 101 ? -3.654 5.080 12.256 1.00 93.75 101 PRO A CA 1
ATOM 770 C C . PRO A 1 101 ? -2.847 3.972 12.944 1.00 93.75 101 PRO A C 1
ATOM 772 O O . PRO A 1 101 ? -1.968 4.262 13.751 1.00 93.75 101 PRO A O 1
ATOM 775 N N . ARG A 1 102 ? -3.150 2.701 12.654 1.00 96.12 102 ARG A N 1
ATOM 776 C CA . ARG A 1 102 ? -2.458 1.530 13.207 1.00 96.12 102 ARG A CA 1
ATOM 777 C C . ARG A 1 102 ? -1.388 0.950 12.288 1.00 96.12 102 ARG A C 1
ATOM 779 O O . ARG A 1 102 ? -0.772 -0.044 12.672 1.00 96.12 102 ARG A O 1
ATOM 786 N N . ILE A 1 103 ? -1.160 1.534 11.110 1.00 96.12 103 ILE A N 1
ATOM 787 C CA . ILE A 1 103 ? -0.119 1.053 10.202 1.00 96.12 103 ILE A CA 1
ATOM 788 C C . ILE A 1 103 ? 1.242 1.109 10.892 1.00 96.12 103 ILE A C 1
ATOM 790 O O . ILE A 1 103 ? 1.632 2.117 11.469 1.00 96.12 103 ILE A O 1
ATOM 794 N N . GLN A 1 104 ? 1.954 -0.005 10.793 1.00 95.81 104 GLN A N 1
ATOM 795 C CA . GLN A 1 104 ? 3.313 -0.209 11.279 1.00 95.81 104 GLN A CA 1
ATOM 796 C C . GLN A 1 104 ? 4.258 -0.509 10.118 1.00 95.81 104 GLN A C 1
ATOM 798 O O . GLN A 1 104 ? 5.425 -0.134 10.175 1.00 95.81 104 GLN A O 1
ATOM 803 N N . HIS A 1 105 ? 3.768 -1.154 9.053 1.00 95.75 105 HIS A N 1
ATOM 804 C CA . HIS A 1 105 ? 4.598 -1.555 7.921 1.00 95.75 105 HIS A CA 1
ATOM 805 C C . HIS A 1 105 ? 3.925 -1.278 6.579 1.00 95.75 105 HIS A C 1
ATOM 807 O O . HIS A 1 105 ? 2.792 -1.699 6.330 1.00 95.75 105 HIS A O 1
ATOM 813 N N . VAL A 1 106 ? 4.665 -0.623 5.688 1.00 95.81 106 VAL A N 1
ATOM 814 C CA . VAL A 1 106 ? 4.295 -0.420 4.288 1.00 95.81 106 VAL A CA 1
ATOM 815 C C . VAL A 1 106 ? 5.359 -1.054 3.399 1.00 95.81 106 VAL A C 1
ATOM 817 O O . VAL A 1 106 ? 6.533 -0.688 3.448 1.00 95.81 106 VAL A O 1
ATOM 820 N N . ALA A 1 107 ? 4.951 -1.999 2.562 1.00 95.44 107 ALA A N 1
ATOM 821 C CA . ALA A 1 107 ? 5.817 -2.652 1.591 1.00 95.44 107 ALA A CA 1
ATOM 822 C C . ALA A 1 107 ? 5.375 -2.319 0.167 1.00 95.44 107 ALA A C 1
ATOM 824 O O . ALA A 1 107 ? 4.197 -2.429 -0.181 1.00 95.44 107 ALA A O 1
ATOM 825 N N . VAL A 1 108 ? 6.326 -1.941 -0.680 1.00 95.69 108 VAL A N 1
ATOM 826 C CA . VAL A 1 108 ? 6.083 -1.685 -2.098 1.00 95.69 108 VAL A CA 1
ATOM 827 C C . VAL A 1 108 ? 7.009 -2.540 -2.942 1.00 95.69 108 VAL A C 1
ATOM 829 O O . VAL A 1 108 ? 8.208 -2.601 -2.691 1.00 95.69 108 VAL A O 1
ATOM 832 N N . GLN A 1 109 ? 6.457 -3.174 -3.974 1.00 94.06 109 GLN A N 1
ATOM 833 C CA . GLN A 1 109 ? 7.229 -3.922 -4.957 1.00 94.06 109 GLN A CA 1
ATOM 834 C C . GLN A 1 109 ? 6.849 -3.497 -6.383 1.00 94.06 109 GLN A C 1
ATOM 836 O O . GLN A 1 109 ? 5.739 -3.795 -6.846 1.00 94.06 109 GLN A O 1
ATOM 841 N N . PRO A 1 110 ? 7.748 -2.832 -7.122 1.00 94.94 110 PRO A N 1
ATOM 842 C CA . PRO A 1 110 ? 7.496 -2.519 -8.518 1.00 94.94 110 PRO A CA 1
ATOM 843 C C . PRO A 1 110 ? 7.460 -3.783 -9.391 1.00 94.94 110 PRO A C 1
ATOM 845 O O . PRO A 1 110 ? 8.104 -4.796 -9.108 1.00 94.94 110 PRO A O 1
ATOM 848 N N . ALA A 1 111 ? 6.702 -3.709 -10.479 1.00 92.25 111 ALA A N 1
ATOM 849 C CA . ALA A 1 111 ? 6.678 -4.706 -11.538 1.00 92.25 111 ALA A CA 1
ATOM 850 C C . ALA A 1 111 ? 8.062 -4.830 -12.211 1.00 92.25 111 ALA A C 1
ATOM 852 O O . ALA A 1 111 ? 8.903 -3.922 -12.079 1.00 92.25 111 ALA A O 1
ATOM 853 N N . PRO A 1 112 ? 8.295 -5.924 -12.963 1.00 91.00 112 PRO A N 1
ATOM 854 C CA . PRO A 1 112 ? 9.487 -6.053 -13.787 1.00 91.00 112 PRO A CA 1
ATOM 855 C C . PRO A 1 112 ? 9.723 -4.814 -14.661 1.00 91.00 112 PRO A C 1
ATOM 857 O O . PRO A 1 112 ? 8.754 -4.152 -15.055 1.00 91.00 112 PRO A O 1
ATOM 860 N N . PRO A 1 113 ? 10.992 -4.479 -14.966 1.00 88.69 113 PRO A N 1
ATOM 861 C CA . PRO A 1 113 ? 11.304 -3.401 -15.894 1.00 88.69 113 PRO A CA 1
ATOM 862 C C . PRO A 1 113 ? 10.537 -3.562 -17.207 1.00 88.69 113 PRO A C 1
ATOM 864 O O . PRO A 1 113 ? 10.355 -4.675 -17.705 1.00 88.69 113 PRO A O 1
ATOM 867 N N . LEU A 1 114 ? 10.108 -2.441 -17.784 1.00 85.94 114 LEU A N 1
ATOM 868 C CA . LEU A 1 114 ? 9.504 -2.459 -19.111 1.00 85.94 114 LEU A CA 1
ATOM 869 C C . LEU A 1 114 ? 10.522 -3.019 -20.122 1.00 85.94 114 LEU A C 1
ATOM 871 O O . LEU A 1 114 ? 11.688 -2.612 -20.080 1.00 85.94 114 LEU A O 1
ATOM 875 N N . PRO A 1 115 ? 10.111 -3.920 -21.034 1.00 84.31 115 PRO A N 1
ATOM 876 C CA . PRO A 1 115 ? 11.009 -4.429 -22.060 1.00 84.31 115 PRO A CA 1
ATOM 877 C C . PRO A 1 115 ? 11.533 -3.267 -22.905 1.00 84.31 115 PRO A C 1
ATOM 879 O O . PRO A 1 115 ? 10.787 -2.337 -23.222 1.00 84.31 115 PRO A O 1
ATOM 882 N N . ALA A 1 116 ? 12.810 -3.330 -23.284 1.00 74.81 116 ALA A N 1
ATOM 883 C CA . ALA A 1 116 ? 13.416 -2.360 -24.185 1.00 74.81 116 ALA A CA 1
ATOM 884 C C . ALA A 1 116 ? 12.727 -2.453 -25.557 1.00 74.81 116 ALA A C 1
ATOM 886 O O . ALA A 1 116 ? 13.055 -3.301 -26.382 1.00 74.81 116 ALA A O 1
ATOM 887 N N . SER A 1 117 ? 11.716 -1.616 -25.783 1.00 65.56 117 SER A N 1
ATOM 888 C CA . SER A 1 117 ? 11.016 -1.521 -27.066 1.00 65.56 117 SER A CA 1
ATOM 889 C C . SER A 1 117 ? 11.501 -0.296 -27.841 1.00 65.56 117 SER A C 1
ATOM 891 O O . SER A 1 117 ? 11.882 0.714 -27.251 1.00 65.56 117 SER A O 1
ATOM 893 N N . GLY A 1 118 ? 11.484 -0.366 -29.176 1.00 61.12 118 GLY A N 1
ATOM 894 C CA . GLY A 1 118 ? 12.029 0.680 -30.051 1.00 61.12 118 GLY A CA 1
ATOM 895 C C . GLY A 1 118 ? 11.386 2.077 -29.934 1.00 61.12 118 GLY A C 1
ATOM 896 O O . GLY A 1 118 ? 11.968 3.021 -30.460 1.00 61.12 118 GLY A O 1
ATOM 897 N N . LYS A 1 119 ? 10.224 2.233 -29.268 1.00 56.53 119 LYS A N 1
ATOM 898 C CA . LYS A 1 119 ? 9.540 3.490 -28.840 1.00 56.53 119 LYS A CA 1
ATOM 899 C C . LYS A 1 119 ? 8.47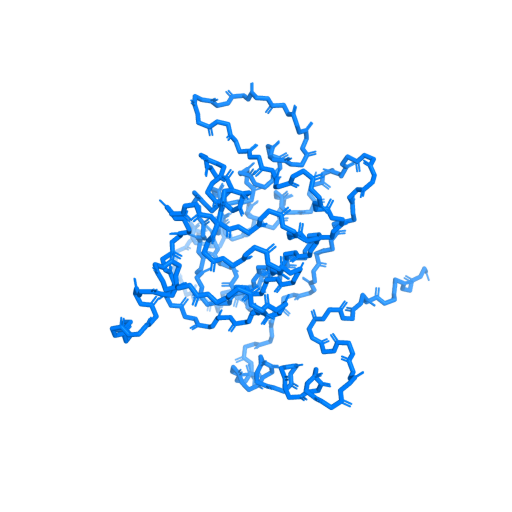4 3.138 -27.772 1.00 56.53 119 LYS A C 1
ATOM 901 O O . LYS A 1 119 ? 7.954 2.032 -27.879 1.00 56.53 119 LYS A O 1
ATOM 906 N N . PRO A 1 120 ? 8.017 4.028 -26.848 1.00 57.56 120 PRO A N 1
ATOM 907 C CA . PRO A 1 120 ? 8.296 5.460 -26.670 1.00 57.56 120 PRO A CA 1
ATOM 908 C C . PRO A 1 120 ? 9.011 5.808 -25.341 1.00 57.56 120 PRO A C 1
ATOM 910 O O . PRO A 1 120 ? 8.694 5.271 -24.279 1.00 57.56 120 PRO A O 1
ATOM 913 N N . ALA A 1 121 ? 9.897 6.812 -25.382 1.00 76.69 121 ALA A N 1
ATOM 914 C CA . ALA A 1 121 ? 10.653 7.332 -24.231 1.00 76.69 121 ALA A CA 1
ATOM 915 C C . ALA A 1 121 ? 9.786 7.707 -23.008 1.00 76.69 121 ALA A C 1
ATOM 917 O O . ALA A 1 121 ? 10.248 7.634 -21.874 1.00 76.69 121 ALA A O 1
ATOM 918 N N . ALA A 1 122 ? 8.516 8.066 -23.221 1.00 87.88 122 ALA A N 1
ATOM 919 C CA . ALA A 1 122 ? 7.614 8.513 -22.164 1.00 87.88 122 ALA A CA 1
ATOM 920 C C . ALA A 1 122 ? 7.286 7.427 -21.123 1.00 87.88 122 ALA A C 1
ATOM 922 O O . ALA A 1 122 ? 7.227 7.737 -19.936 1.00 87.88 122 ALA A O 1
ATOM 923 N N . SER A 1 123 ? 7.086 6.166 -21.524 1.00 89.12 123 SER A N 1
ATOM 924 C CA . SER A 1 123 ? 6.757 5.090 -20.571 1.00 89.12 123 SER A CA 1
ATOM 925 C C . SER A 1 123 ? 7.940 4.772 -19.660 1.00 89.12 123 SER A C 1
ATOM 927 O O . SER A 1 123 ? 7.769 4.662 -18.449 1.00 89.12 123 SER A O 1
ATOM 929 N N . HIS A 1 124 ? 9.148 4.715 -20.229 1.00 89.88 124 HIS A N 1
ATOM 930 C CA . HIS A 1 124 ? 10.383 4.573 -19.459 1.00 89.88 124 HIS A CA 1
ATOM 931 C C . HIS A 1 124 ? 10.620 5.780 -18.553 1.00 89.88 124 HIS A C 1
ATOM 933 O O . HIS A 1 124 ? 10.932 5.591 -17.385 1.00 89.88 124 HIS A O 1
ATOM 939 N N . ALA A 1 125 ? 10.390 7.003 -19.041 1.00 92.00 125 ALA A N 1
ATOM 940 C CA . ALA A 1 125 ? 10.506 8.205 -18.219 1.00 92.00 125 ALA A CA 1
ATOM 941 C C . ALA A 1 125 ? 9.523 8.195 -17.034 1.00 92.00 125 ALA A C 1
ATOM 943 O O . ALA A 1 125 ? 9.907 8.534 -15.920 1.00 92.00 125 ALA A O 1
ATOM 944 N N . ARG A 1 126 ? 8.266 7.764 -17.231 1.00 94.06 126 ARG A N 1
ATOM 945 C CA . ARG A 1 126 ? 7.285 7.637 -16.134 1.00 94.06 126 ARG A CA 1
ATOM 946 C C . ARG A 1 126 ? 7.650 6.532 -15.152 1.00 94.06 126 ARG A C 1
ATOM 948 O O . ARG A 1 126 ? 7.448 6.701 -13.955 1.00 94.06 126 ARG A O 1
ATOM 955 N N . ASP A 1 127 ? 8.146 5.404 -15.643 1.00 94.00 127 ASP A N 1
ATOM 956 C CA . ASP A 1 127 ? 8.587 4.300 -14.793 1.00 94.00 127 ASP A CA 1
ATOM 957 C C . ASP A 1 127 ? 9.837 4.677 -13.981 1.00 94.00 127 ASP A C 1
ATOM 959 O O . ASP A 1 127 ? 9.894 4.412 -12.783 1.00 94.00 127 ASP A O 1
ATOM 963 N N . GLN A 1 128 ? 10.787 5.385 -14.593 1.00 94.31 128 GLN A N 1
ATOM 964 C CA . GLN A 1 128 ? 11.951 5.946 -13.912 1.00 94.31 128 GLN A CA 1
ATOM 965 C C . GLN A 1 128 ? 11.537 6.974 -12.856 1.00 94.31 128 GLN A C 1
ATOM 967 O O . GLN A 1 128 ? 11.943 6.852 -11.703 1.00 94.31 128 GLN A O 1
ATOM 972 N N . LEU A 1 129 ? 10.664 7.919 -13.212 1.00 96.56 129 LEU A N 1
ATOM 973 C CA . LEU A 1 129 ? 10.153 8.907 -12.266 1.00 96.56 129 LEU A CA 1
ATOM 974 C C . LEU A 1 129 ? 9.439 8.231 -11.089 1.00 96.56 129 LEU A C 1
ATOM 976 O O . LEU A 1 129 ? 9.653 8.613 -9.946 1.00 96.56 129 LEU A O 1
ATOM 980 N N . MET A 1 130 ? 8.630 7.195 -11.337 1.00 96.62 130 MET A N 1
ATOM 981 C CA . MET A 1 130 ? 8.005 6.409 -10.266 1.00 96.62 130 MET A CA 1
ATOM 982 C C . MET A 1 130 ? 9.063 5.823 -9.322 1.00 96.62 130 MET A C 1
ATOM 984 O O . MET A 1 130 ? 8.901 5.923 -8.109 1.00 96.62 130 MET A O 1
ATOM 988 N N . MET A 1 131 ? 10.138 5.232 -9.850 1.00 97.19 131 MET A N 1
ATOM 989 C CA . MET A 1 131 ? 11.207 4.674 -9.014 1.00 97.19 131 MET A CA 1
ATOM 990 C C . MET A 1 131 ? 11.932 5.735 -8.196 1.00 97.19 131 MET A C 1
ATOM 992 O O . MET A 1 131 ? 12.185 5.506 -7.018 1.00 97.19 131 MET A O 1
ATOM 996 N N . GLU A 1 132 ? 12.240 6.883 -8.797 1.00 96.88 132 GLU A N 1
ATOM 997 C CA . GLU A 1 132 ? 12.856 8.014 -8.098 1.00 96.88 132 GLU A CA 1
ATOM 998 C C . GLU A 1 132 ? 11.961 8.491 -6.948 1.00 96.88 132 GLU A C 1
ATOM 1000 O O . GLU A 1 132 ? 12.436 8.674 -5.828 1.00 96.88 132 GLU A O 1
ATOM 1005 N N . GLN A 1 133 ? 10.650 8.594 -7.189 1.00 96.75 133 GLN A N 1
ATOM 1006 C CA . GLN A 1 133 ? 9.681 8.936 -6.150 1.00 96.75 133 GLN A CA 1
ATOM 1007 C C . GLN A 1 133 ? 9.618 7.871 -5.043 1.00 96.75 133 GLN A C 1
ATOM 1009 O O . GLN A 1 133 ? 9.596 8.225 -3.868 1.00 96.75 133 GLN A O 1
ATOM 1014 N N . LEU A 1 134 ? 9.613 6.577 -5.371 1.00 96.31 134 LEU A N 1
ATOM 1015 C CA . LEU A 1 134 ? 9.590 5.510 -4.360 1.00 96.31 134 LEU A CA 1
ATOM 1016 C C . LEU A 1 134 ? 10.884 5.450 -3.536 1.00 96.31 134 LEU A C 1
ATOM 1018 O O . LEU A 1 134 ? 10.831 5.198 -2.336 1.00 96.31 134 LEU A O 1
ATOM 1022 N N . ALA A 1 135 ? 12.036 5.702 -4.158 1.00 95.38 135 ALA A N 1
ATOM 1023 C CA . ALA A 1 135 ? 13.328 5.737 -3.474 1.00 95.38 135 ALA A CA 1
ATOM 1024 C C . ALA A 1 135 ? 13.478 6.961 -2.555 1.00 95.38 135 ALA A C 1
ATOM 1026 O O . ALA A 1 135 ? 14.192 6.899 -1.557 1.00 95.38 135 ALA A O 1
ATOM 1027 N N . ALA A 1 136 ? 12.798 8.065 -2.874 1.00 94.69 136 ALA A N 1
ATOM 1028 C CA . ALA A 1 136 ? 12.808 9.292 -2.079 1.00 94.69 136 ALA A CA 1
ATOM 1029 C C . ALA A 1 136 ? 11.824 9.278 -0.893 1.00 94.69 136 ALA A C 1
ATOM 1031 O O . ALA A 1 136 ? 11.782 10.249 -0.130 1.00 94.69 136 ALA A O 1
ATOM 1032 N N . VAL A 1 137 ? 11.029 8.212 -0.729 1.00 93.62 137 VAL A N 1
ATOM 1033 C CA . VAL A 1 137 ? 10.057 8.084 0.363 1.00 93.62 137 VAL A CA 1
ATOM 1034 C C . VAL A 1 137 ? 10.759 8.195 1.716 1.00 93.62 137 VAL A C 1
ATOM 1036 O O . VAL A 1 137 ? 11.689 7.454 2.027 1.00 93.62 137 VAL A O 1
ATOM 1039 N N . LYS A 1 138 ? 10.264 9.113 2.548 1.00 91.19 138 LYS A N 1
ATOM 1040 C CA . LYS A 1 138 ? 10.670 9.261 3.946 1.00 91.19 138 LYS A CA 1
ATOM 1041 C C . LYS A 1 138 ? 9.584 8.699 4.844 1.00 91.19 138 LYS A C 1
ATOM 1043 O O . LYS A 1 138 ? 8.402 8.911 4.588 1.00 91.19 138 LYS A O 1
ATOM 1048 N N . THR A 1 139 ? 9.986 8.022 5.910 1.00 88.06 139 THR A N 1
ATOM 1049 C CA . THR A 1 139 ? 9.054 7.415 6.857 1.00 88.06 139 THR A CA 1
ATOM 1050 C C . THR A 1 139 ? 8.864 8.262 8.107 1.00 88.06 139 THR A C 1
ATOM 1052 O O . THR A 1 139 ? 9.848 8.765 8.662 1.00 88.06 139 THR A O 1
ATOM 1055 N N . PRO A 1 140 ? 7.625 8.381 8.607 1.00 83.50 140 PRO A N 1
ATOM 1056 C CA . PRO A 1 140 ? 7.367 8.971 9.907 1.00 83.50 140 PRO A CA 1
ATOM 1057 C C . PRO A 1 140 ? 7.848 8.024 11.017 1.00 83.50 140 PRO A C 1
ATOM 1059 O O . PRO A 1 140 ? 8.078 6.831 10.801 1.00 83.50 140 PRO A O 1
ATOM 1062 N N . ARG A 1 141 ? 8.000 8.544 12.241 1.00 82.38 141 ARG A N 1
ATOM 1063 C CA . ARG A 1 141 ? 8.342 7.704 13.400 1.00 82.38 141 ARG A CA 1
ATOM 1064 C C . ARG A 1 141 ? 7.252 6.649 13.617 1.00 82.38 141 ARG A C 1
ATOM 1066 O O . ARG A 1 141 ? 6.082 6.997 13.705 1.00 82.38 141 ARG A O 1
ATOM 1073 N N . GLY A 1 142 ? 7.657 5.388 13.760 1.00 87.81 142 GLY A N 1
ATOM 1074 C CA . GLY A 1 142 ? 6.755 4.274 14.073 1.00 87.81 142 GLY A CA 1
ATOM 1075 C C . GLY A 1 142 ? 6.185 3.524 12.866 1.00 87.81 142 GLY A C 1
ATOM 1076 O O . GLY A 1 142 ? 5.513 2.521 13.076 1.00 87.81 142 GLY A O 1
ATOM 1077 N N . VAL A 1 143 ? 6.483 3.955 11.632 1.00 93.62 143 VAL A N 1
ATOM 1078 C CA . VAL A 1 143 ? 6.132 3.217 10.408 1.00 93.62 143 VAL A CA 1
ATOM 1079 C C . VAL A 1 143 ? 7.400 2.812 9.670 1.00 93.62 143 VAL A C 1
ATOM 1081 O O . VAL A 1 143 ? 8.221 3.659 9.320 1.00 93.62 143 VAL A O 1
ATOM 1084 N N . THR A 1 144 ? 7.542 1.523 9.389 1.00 94.25 144 THR A N 1
ATOM 1085 C CA . THR A 1 144 ? 8.590 0.988 8.522 1.00 94.25 144 THR A CA 1
ATOM 1086 C C . THR A 1 144 ? 8.119 1.003 7.072 1.00 94.25 144 THR A C 1
ATOM 1088 O O . THR A 1 144 ? 7.032 0.521 6.756 1.00 94.25 144 THR A O 1
ATOM 1091 N N . PHE A 1 145 ? 8.953 1.525 6.174 1.00 94.69 145 PHE A N 1
ATOM 1092 C CA . PHE A 1 145 ? 8.761 1.412 4.731 1.00 94.69 145 PHE A CA 1
ATOM 1093 C C . PHE A 1 145 ? 9.816 0.486 4.142 1.00 94.69 145 PHE A C 1
ATOM 1095 O O . PHE A 1 145 ? 11.000 0.597 4.457 1.00 94.69 145 PHE A O 1
ATOM 1102 N N . SER A 1 146 ? 9.381 -0.408 3.262 1.00 93.94 146 SER A N 1
ATOM 1103 C CA . SER A 1 146 ? 10.253 -1.327 2.536 1.00 93.94 146 SER A CA 1
ATOM 1104 C C . SER A 1 146 ? 9.969 -1.245 1.041 1.00 93.94 146 SER A C 1
ATOM 1106 O O . SER A 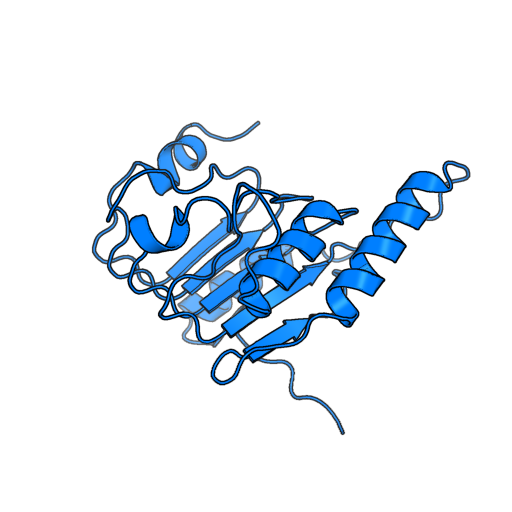1 146 ? 8.853 -1.497 0.583 1.00 93.94 146 SER A O 1
ATOM 1108 N N . LEU A 1 147 ? 10.996 -0.891 0.271 1.00 94.50 147 LEU A N 1
ATOM 1109 C CA . LEU A 1 147 ? 10.970 -0.963 -1.183 1.00 94.50 147 LEU A CA 1
ATOM 1110 C C . LEU A 1 147 ? 11.664 -2.255 -1.614 1.00 94.50 147 LEU A C 1
ATOM 1112 O O . LEU A 1 147 ? 12.886 -2.371 -1.541 1.00 94.50 147 LEU A O 1
ATOM 1116 N N . HIS A 1 148 ? 10.879 -3.234 -2.047 1.00 91.50 148 HIS A N 1
ATOM 1117 C CA . HIS A 1 148 ? 11.403 -4.502 -2.534 1.00 91.50 148 HIS A CA 1
ATOM 1118 C C . HIS A 1 148 ? 11.986 -4.351 -3.946 1.00 91.50 148 HIS A C 1
ATOM 1120 O O . HIS A 1 148 ? 11.507 -3.520 -4.731 1.00 91.50 148 HIS A O 1
ATOM 1126 N N . PRO A 1 149 ? 12.972 -5.193 -4.313 1.00 90.44 149 PRO A N 1
ATOM 1127 C CA . PRO A 1 149 ? 13.446 -5.289 -5.684 1.00 90.44 149 PRO A CA 1
ATOM 1128 C C . PRO A 1 149 ? 12.298 -5.543 -6.660 1.00 90.44 149 PRO A C 1
ATOM 1130 O O . PRO A 1 149 ? 11.279 -6.154 -6.320 1.00 90.44 149 PRO A O 1
ATOM 1133 N N . ARG A 1 150 ? 12.483 -5.095 -7.902 1.00 90.06 150 ARG A N 1
ATOM 1134 C CA . ARG A 1 150 ? 11.515 -5.355 -8.968 1.00 90.06 150 ARG A CA 1
ATOM 1135 C C . ARG A 1 150 ? 11.258 -6.852 -9.116 1.00 90.06 150 ARG A C 1
ATOM 1137 O O . ARG A 1 150 ? 12.161 -7.669 -8.936 1.00 90.06 150 ARG A O 1
ATOM 1144 N N . GLY A 1 151 ? 10.027 -7.199 -9.487 1.00 80.69 151 GLY A N 1
ATOM 1145 C CA . GLY A 1 151 ? 9.718 -8.554 -9.939 1.00 80.69 151 GLY A CA 1
ATOM 1146 C C . GLY A 1 151 ? 10.592 -8.962 -11.133 1.00 80.69 151 GLY A C 1
ATOM 1147 O O . GLY A 1 151 ? 11.083 -8.111 -11.876 1.00 80.69 151 GLY A O 1
ATOM 1148 N N . HIS A 1 152 ? 10.764 -10.263 -11.340 1.00 77.12 152 HIS A N 1
ATOM 1149 C CA . HIS A 1 152 ? 11.449 -10.785 -12.522 1.00 77.12 152 HIS A CA 1
ATOM 1150 C C . HIS A 1 152 ? 10.427 -11.050 -13.626 1.00 77.12 152 HIS A C 1
ATOM 1152 O O . HIS A 1 152 ? 9.370 -11.613 -13.357 1.00 77.12 152 HIS A O 1
ATOM 1158 N N . ALA A 1 153 ? 10.735 -10.651 -14.863 1.00 68.56 153 ALA A N 1
ATOM 1159 C CA . ALA A 1 153 ? 9.849 -10.879 -16.008 1.00 68.56 153 ALA A CA 1
ATOM 1160 C C . ALA A 1 153 ? 9.640 -12.376 -16.302 1.00 68.56 153 ALA A C 1
ATOM 1162 O O . ALA A 1 153 ? 8.591 -12.757 -16.816 1.00 68.56 153 ALA A O 1
ATOM 1163 N N . ASP A 1 154 ? 10.619 -13.203 -15.927 1.00 59.44 154 ASP A N 1
ATOM 1164 C CA . ASP A 1 154 ? 10.638 -14.645 -16.180 1.00 59.44 154 ASP A CA 1
ATOM 1165 C C . ASP A 1 154 ? 9.990 -15.472 -15.064 1.00 59.44 154 ASP A C 1
ATOM 1167 O O . ASP A 1 154 ? 9.824 -16.680 -15.218 1.00 59.44 154 ASP A O 1
ATOM 1171 N N . ILE A 1 155 ? 9.632 -14.847 -13.937 1.00 56.94 155 ILE A N 1
ATOM 1172 C CA . ILE A 1 155 ? 8.943 -15.525 -12.838 1.00 56.94 155 ILE A CA 1
ATOM 1173 C C . ILE A 1 155 ? 7.445 -15.281 -13.034 1.00 56.94 155 ILE A C 1
ATOM 1175 O O . ILE A 1 155 ? 6.998 -14.138 -12.901 1.00 56.94 155 ILE A O 1
ATOM 1179 N N . PRO A 1 156 ? 6.652 -16.319 -13.356 1.00 57.62 156 PRO A N 1
ATOM 1180 C CA . PRO A 1 156 ? 5.207 -16.183 -13.449 1.00 57.62 156 PRO A CA 1
ATOM 1181 C C . PRO A 1 156 ? 4.621 -15.661 -12.129 1.00 57.62 156 PRO A C 1
ATOM 1183 O O . PRO A 1 156 ? 5.243 -15.755 -11.069 1.00 57.62 156 PRO A O 1
ATOM 1186 N N . ASP A 1 157 ? 3.364 -15.214 -12.169 1.00 62.97 157 ASP A N 1
ATOM 1187 C CA . ASP A 1 157 ? 2.553 -14.833 -10.992 1.00 62.97 157 ASP A CA 1
ATOM 1188 C C . ASP A 1 157 ? 2.458 -15.947 -9.911 1.00 62.97 157 ASP A C 1
ATOM 1190 O O . ASP A 1 157 ? 1.899 -15.769 -8.835 1.00 62.97 157 ASP A O 1
ATOM 1194 N N . GLU A 1 158 ? 3.064 -17.109 -10.164 1.00 65.50 158 GLU A N 1
ATOM 1195 C CA . GLU A 1 158 ? 3.268 -18.204 -9.224 1.00 65.50 158 GLU A CA 1
ATOM 1196 C C . GLU A 1 158 ? 4.003 -17.775 -7.947 1.00 65.50 158 GLU A C 1
ATOM 1198 O O . GLU A 1 158 ? 3.726 -18.329 -6.888 1.00 65.50 158 GLU A O 1
ATOM 1203 N N . SER A 1 159 ? 4.874 -16.757 -7.997 1.00 73.25 159 SER A N 1
ATOM 1204 C CA . SER A 1 159 ? 5.538 -16.252 -6.779 1.00 73.25 159 SER A CA 1
ATOM 1205 C C . SER A 1 159 ? 4.543 -15.675 -5.763 1.00 73.25 159 SER A C 1
ATOM 1207 O O . SER A 1 159 ? 4.672 -15.933 -4.570 1.00 73.25 159 SER A O 1
ATOM 1209 N N . PHE A 1 160 ? 3.483 -14.996 -6.221 1.00 77.31 160 PHE A N 1
ATOM 1210 C CA . PHE A 1 160 ? 2.405 -14.522 -5.347 1.00 77.31 160 PHE A CA 1
ATOM 1211 C C . PHE A 1 160 ? 1.676 -15.691 -4.673 1.00 77.31 160 PHE A C 1
ATOM 1213 O O . PHE A 1 160 ? 1.379 -15.648 -3.478 1.00 77.31 160 PHE A O 1
ATOM 1220 N N . ARG A 1 161 ? 1.406 -16.759 -5.433 1.00 80.94 161 ARG A N 1
ATOM 1221 C CA . ARG A 1 161 ? 0.769 -17.969 -4.903 1.00 80.94 161 ARG A CA 1
ATOM 1222 C C . ARG A 1 161 ? 1.676 -18.708 -3.921 1.00 80.94 161 ARG A C 1
ATOM 1224 O O . ARG A 1 161 ? 1.179 -19.188 -2.908 1.00 80.94 161 ARG A O 1
ATOM 1231 N N . GLN A 1 162 ? 2.970 -18.809 -4.204 1.00 80.25 162 GLN A N 1
ATOM 1232 C CA . GLN A 1 162 ? 3.942 -19.460 -3.325 1.00 80.25 162 GLN A CA 1
ATOM 1233 C C . GLN A 1 162 ? 4.103 -18.710 -2.005 1.00 80.25 162 GLN A C 1
ATOM 1235 O O . GLN A 1 162 ? 4.028 -19.339 -0.952 1.00 80.25 162 GLN A O 1
ATOM 1240 N N . ASP A 1 163 ? 4.226 -17.382 -2.051 1.00 80.19 163 ASP A N 1
ATOM 1241 C CA . ASP A 1 163 ? 4.270 -16.544 -0.850 1.00 80.19 163 ASP A CA 1
ATOM 1242 C C . ASP A 1 163 ? 3.010 -16.738 0.011 1.00 80.19 163 ASP A C 1
ATOM 1244 O O . ASP A 1 163 ? 3.090 -16.820 1.238 1.00 80.19 163 ASP A O 1
ATOM 1248 N N . TRP A 1 164 ? 1.843 -16.842 -0.633 1.00 80.25 164 TRP A N 1
ATOM 1249 C CA . TRP A 1 164 ? 0.572 -17.094 0.045 1.00 80.25 164 TRP A CA 1
ATOM 1250 C C . TRP A 1 164 ? 0.476 -18.509 0.635 1.00 80.25 164 TRP A C 1
ATOM 1252 O O . TRP A 1 164 ? -0.009 -18.675 1.751 1.00 80.25 164 TRP A O 1
ATOM 1262 N N . LEU A 1 165 ? 0.956 -19.535 -0.072 1.00 83.38 165 LEU A N 1
ATOM 1263 C CA . LEU A 1 165 ? 0.992 -20.906 0.451 1.00 83.38 165 LEU A CA 1
ATOM 1264 C C . LEU A 1 165 ? 1.939 -21.022 1.651 1.00 83.38 165 LEU A C 1
ATOM 1266 O O . LEU A 1 165 ? 1.554 -21.586 2.670 1.00 83.38 165 LEU A O 1
ATOM 1270 N N . ALA A 1 166 ? 3.123 -20.409 1.578 1.00 81.62 166 ALA A N 1
ATOM 1271 C CA . ALA A 1 166 ? 4.078 -20.389 2.686 1.00 81.62 166 ALA A CA 1
ATOM 1272 C C . ALA A 1 166 ? 3.492 -19.744 3.955 1.00 81.62 166 ALA A C 1
ATOM 1274 O O . ALA A 1 166 ? 3.820 -20.149 5.069 1.00 81.62 166 ALA A O 1
ATOM 1275 N N . GLN A 1 167 ? 2.601 -18.762 3.792 1.00 80.38 167 GLN A N 1
ATOM 1276 C CA . GLN A 1 167 ? 1.871 -18.137 4.894 1.00 80.38 167 GLN A CA 1
ATOM 1277 C C . GLN A 1 167 ? 0.867 -19.098 5.547 1.00 80.38 167 GLN A C 1
ATOM 1279 O O . GLN A 1 167 ? 0.759 -19.135 6.772 1.00 80.38 167 GLN A O 1
ATOM 1284 N N . LEU A 1 168 ? 0.156 -19.908 4.752 1.00 79.44 168 LEU A N 1
ATOM 1285 C CA . LEU A 1 168 ? -0.750 -20.934 5.284 1.00 79.44 168 LEU A CA 1
ATOM 1286 C C . LEU A 1 168 ? -0.008 -22.004 6.094 1.00 79.44 168 LEU A C 1
ATOM 1288 O O . LEU A 1 168 ? -0.564 -22.522 7.062 1.00 79.44 168 LEU A O 1
ATOM 1292 N N . ASP A 1 169 ? 1.247 -22.277 5.742 1.00 82.75 169 ASP A N 1
ATOM 1293 C CA . ASP A 1 169 ? 2.125 -23.208 6.457 1.00 82.75 169 ASP A CA 1
ATOM 1294 C C . ASP A 1 169 ? 2.784 -22.587 7.711 1.00 82.75 169 ASP A C 1
ATOM 1296 O O . ASP A 1 169 ? 3.619 -23.217 8.361 1.00 82.75 169 ASP A O 1
ATOM 1300 N N . GLY A 1 170 ? 2.404 -21.358 8.087 1.00 75.00 170 GLY A N 1
ATOM 1301 C CA . GLY A 1 170 ? 2.899 -20.662 9.279 1.00 75.00 170 GLY A CA 1
ATOM 1302 C C . GLY A 1 170 ? 4.206 -19.888 9.078 1.00 75.00 170 GLY A C 1
ATOM 1303 O O . GLY A 1 170 ? 4.783 -19.408 10.055 1.00 75.00 170 GLY A O 1
ATOM 1304 N N . GLY A 1 171 ? 4.681 -19.755 7.837 1.00 77.81 171 GLY A N 1
ATOM 1305 C CA . GLY A 1 171 ? 5.794 -18.876 7.486 1.00 77.81 171 GLY A CA 1
ATOM 1306 C C . GLY A 1 171 ? 5.380 -17.403 7.394 1.00 77.81 171 GLY A C 1
ATOM 1307 O O . GLY A 1 171 ? 4.201 -17.061 7.363 1.00 77.81 171 GLY A O 1
ATOM 1308 N N . GLU A 1 172 ? 6.360 -16.500 7.293 1.00 76.31 172 GLU A N 1
ATOM 1309 C CA . GLU A 1 172 ? 6.077 -15.067 7.098 1.00 76.31 172 GLU A CA 1
ATOM 1310 C C . GLU A 1 172 ? 5.546 -14.742 5.688 1.00 76.31 172 GLU A C 1
ATOM 1312 O O . GLU A 1 172 ? 4.944 -13.685 5.485 1.00 76.31 172 GLU A O 1
ATOM 1317 N N . GLY A 1 173 ? 5.739 -15.644 4.718 1.00 79.62 173 GLY A N 1
ATOM 1318 C CA . GLY A 1 173 ? 5.259 -15.499 3.342 1.00 79.62 173 GLY A CA 1
ATOM 1319 C C . GLY A 1 173 ? 5.709 -14.184 2.701 1.00 79.62 173 GLY A C 1
ATOM 1320 O O . GLY A 1 173 ? 6.876 -13.797 2.782 1.00 79.62 173 GLY A O 1
ATOM 1321 N N . CYS A 1 174 ? 4.758 -13.448 2.118 1.00 74.56 174 CYS A N 1
ATOM 1322 C CA . CYS A 1 174 ? 5.001 -12.138 1.508 1.00 74.56 174 CYS A CA 1
ATOM 1323 C C . CYS A 1 174 ? 5.323 -11.009 2.517 1.00 74.56 174 CYS A C 1
ATOM 1325 O O . CYS A 1 174 ? 5.468 -9.851 2.119 1.00 74.56 174 CYS A O 1
ATOM 1327 N N . TRP A 1 175 ? 5.443 -11.294 3.811 1.00 78.44 175 TRP A N 1
ATOM 1328 C CA . TRP A 1 175 ? 5.737 -10.284 4.834 1.00 78.44 175 TRP A CA 1
ATOM 1329 C C . TRP A 1 175 ? 7.166 -10.342 5.362 1.00 78.44 175 TRP A C 1
ATOM 1331 O O . TRP A 1 175 ? 7.539 -9.477 6.151 1.00 78.44 175 TRP A O 1
ATOM 1341 N N . ALA A 1 176 ? 7.964 -11.312 4.906 1.00 71.62 176 ALA A N 1
ATOM 1342 C CA . ALA A 1 176 ? 9.366 -11.406 5.278 1.00 71.62 176 ALA A CA 1
ATOM 1343 C C . ALA A 1 176 ? 10.106 -10.115 4.890 1.00 71.62 176 ALA A C 1
ATOM 1345 O O . ALA A 1 176 ? 10.157 -9.724 3.718 1.00 71.62 176 ALA A O 1
ATOM 1346 N N . ILE A 1 177 ? 10.668 -9.436 5.890 1.00 59.38 177 ILE A N 1
ATOM 1347 C CA . ILE A 1 177 ? 11.482 -8.239 5.681 1.00 59.38 177 ILE A CA 1
ATOM 1348 C C . ILE A 1 177 ? 12.818 -8.708 5.090 1.00 59.38 177 ILE A C 1
ATOM 1350 O O . ILE A 1 177 ? 13.486 -9.537 5.713 1.00 59.38 177 ILE A O 1
ATOM 1354 N N . PRO A 1 178 ? 13.244 -8.211 3.913 1.00 53.53 178 PRO A N 1
ATOM 1355 C CA . PRO A 1 178 ? 14.569 -8.521 3.404 1.00 53.53 178 PRO A CA 1
ATOM 1356 C C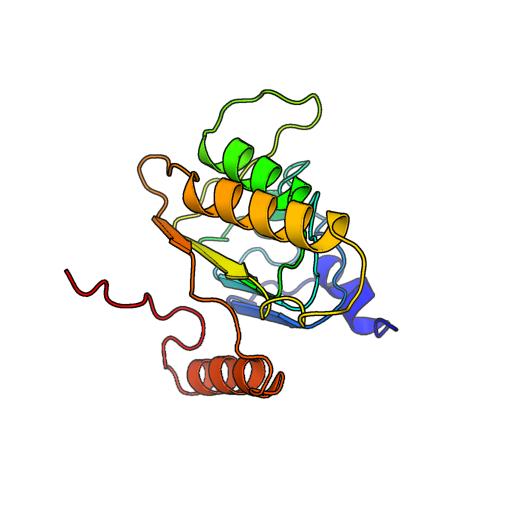 . PRO A 1 178 ? 15.594 -8.039 4.426 1.00 53.53 178 PRO A C 1
ATOM 1358 O O . PRO A 1 178 ? 15.601 -6.864 4.793 1.00 53.53 178 PRO A O 1
ATOM 1361 N N . VAL A 1 179 ? 16.443 -8.943 4.906 1.00 40.91 179 VAL A N 1
ATOM 1362 C CA . VAL A 1 179 ? 17.538 -8.574 5.800 1.00 40.91 179 VAL A CA 1
ATOM 1363 C C . VAL A 1 179 ? 18.473 -7.671 5.000 1.00 40.91 179 VAL A C 1
ATOM 1365 O O . VAL A 1 179 ? 19.073 -8.114 4.022 1.00 40.91 179 VAL A O 1
ATOM 1368 N N . SER A 1 180 ? 18.546 -6.390 5.355 1.00 36.97 180 SER A N 1
ATOM 1369 C CA . SER A 1 180 ? 19.479 -5.457 4.729 1.00 36.97 180 SER A CA 1
ATOM 1370 C C . SER A 1 180 ? 20.901 -5.953 4.992 1.00 36.97 180 SER A C 1
ATOM 1372 O O . SER A 1 180 ? 21.365 -5.915 6.131 1.00 36.97 180 SER A O 1
ATOM 1374 N N . CYS A 1 181 ? 21.596 -6.440 3.963 1.00 27.97 181 CYS A N 1
ATOM 1375 C CA . CYS A 1 181 ? 23.043 -6.610 4.040 1.00 27.97 181 CYS A CA 1
ATOM 1376 C C . CYS A 1 181 ? 23.664 -5.208 4.089 1.00 27.97 181 CYS A C 1
ATOM 1378 O O . CYS A 1 181 ? 23.549 -4.460 3.117 1.00 27.97 181 CYS A O 1
ATOM 1380 N N . ASN A 1 182 ? 24.241 -4.857 5.241 1.00 30.42 182 ASN A N 1
ATOM 1381 C CA . ASN A 1 182 ? 25.116 -3.692 5.405 1.00 30.42 182 ASN A CA 1
ATOM 1382 C C . ASN A 1 182 ? 26.384 -3.825 4.559 1.00 30.42 182 ASN A C 1
ATOM 1384 O O . ASN A 1 182 ? 26.889 -4.967 4.444 1.00 30.42 182 ASN A O 1
#

Organism: Lyophyllum shimeji (NCBI:txid47721)

Secondary structure (DSSP, 8-state):
---TTGGGGGGS--TT--EEEEES-PPPP-STTSSTT--EEEEES-S--T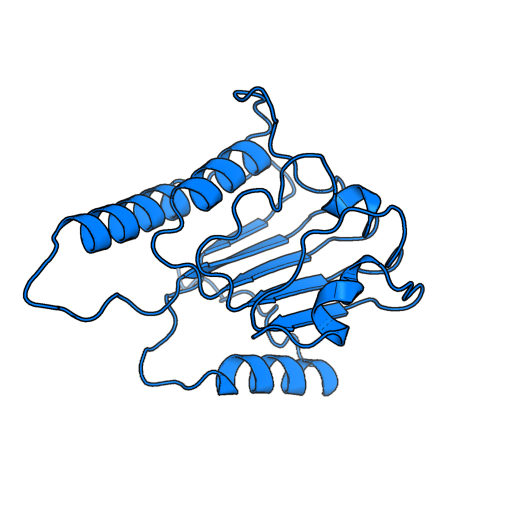TSSBTTHHHHH-TT--EEEEEEE-S-HHHHHHHHHHHHT---SSS-B---TT--EEEEEEPPPPP--SS-HHHHHHHHHHHHHHHT--PPTT-EEEEPPPPPTTS-THHHHHHHHHHHTTS-GGGPPP----

Sequence (182 aa):
MSTPAISRLFRTSFPRLRELSVSGFYPFPTSPAKMPSLERLHLHGNRNPHGLLQSGGLDEACPSLTHIRVSGLSMAVSFALELQEALSNVETSPFPSKLPPRIQHVAVQPAPPLPASGKPAASHARDQLMMEQLAAVKTPRGVTFSLHPRGHADIPDESFRQDWLAQLDGGEGCWAIPVSCN

Radius of gyration: 16.24 Å; chains: 1; bounding box: 44×42×44 Å

InterPro domains:
  IPR032675 Leucine-rich repeat domain superfamily [G3DSA:3.80.10.10] (1-106)

pLDDT: mean 85.73, std 13.44, range [27.97, 97.19]

Foldseek 3Di:
DDDPCQACVLVAADQQAAEDADEADHDAQDAFQRHQNHAYYEYYHPQAPACNQWPCSCCRSHVNHAYYEYEAHFLHLNVLVLQLQQFVVDQPDPGGGHDRPNHQEYEYEYAPDDPPDPDDPVRVVSRVSSVVSNVPRDGDPRHDYYYDYHDDPPDPCVLVVQLVVCVVVVHCRPNDGPDDDD